Protein AF-J9AF74-F1 (afdb_monomer)

Nearest PDB structures (foldseek):
  7rfe-assembly1_H  TM=9.637E-01  e=3.558E-04  Homo sapiens
  7rgd-assembly1_H  TM=9.648E-01  e=5.672E-04  Homo sapiens
  7rgl-assembly1_E  TM=9.148E-01  e=8.459E-04  Homo sapiens
  7rer-assembly1_F  TM=9.131E-01  e=9.042E-04  Homo sapiens

Radius of gyration: 20.65 Å; Cα contacts (8 Å, |Δi|>4): 34; chains: 1; bounding box: 43×28×69 Å

Foldseek 3Di:
DDPPPPPPPDPPDDDPCRVVVPVDDDDPVRDDDDDDDDDDDPVPDFQWDDPDPPDIFSHPDDWDPDPVIDDPVNVVVVCCDRVDDD

Mean predi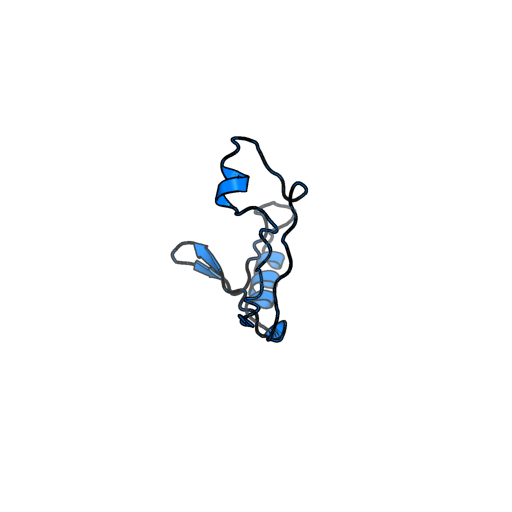cted aligned error: 11.41 Å

Organism: Wuchereria bancrofti (NCBI:txid6293)

InterPro domains:
  IPR001093 IMP dehydrogenase/GMP reductase [PF00478] (25-79)
  IPR005990 Inosine-5'-monophosphate dehydrogenase [PTHR11911] (9-80)
  IPR013785 Aldolase-type TIM barrel [G3DSA:3.20.20.70] (2-81)

Solvent-accessible surface area (backbone atoms only — not comparable to full-atom values): 6144 Å² total; per-residue (Å²): 136,88,79,78,80,69,7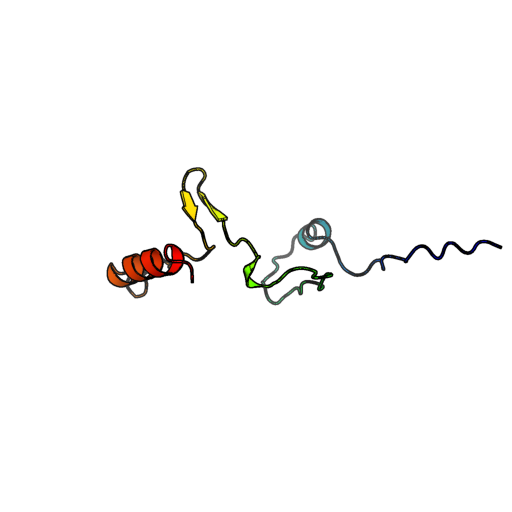7,75,76,68,93,75,80,77,54,71,69,68,62,64,65,50,97,62,92,79,57,84,87,74,63,82,83,81,85,77,92,80,92,74,60,81,88,73,61,81,46,66,37,68,84,45,100,88,41,74,37,60,4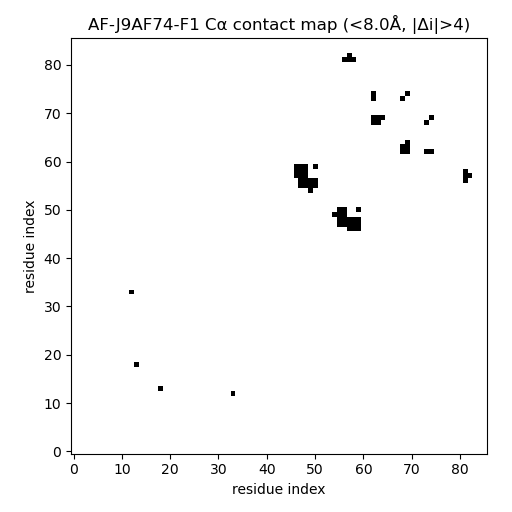5,90,74,80,81,61,98,37,92,93,64,50,48,74,67,48,55,51,52,50,52,51,59,57,66,56,81,127

pLDDT: mean 78.14, std 12.77, range [42.41, 90.44]

Structure (mmCIF, N/CA/C/O backbone):
data_AF-J9AF74-F1
#
_entry.id   AF-J9AF74-F1
#
loop_
_atom_site.group_PDB
_atom_site.id
_atom_site.type_symbol
_atom_site.label_atom_id
_atom_site.label_alt_id
_atom_site.label_comp_id
_atom_site.label_asym_id
_atom_site.label_entity_id
_atom_site.label_seq_id
_atom_site.pdbx_PDB_ins_code
_atom_site.Cartn_x
_atom_site.Cartn_y
_atom_site.Cartn_z
_atom_site.occupancy
_atom_site.B_iso_or_equiv
_atom_site.auth_seq_id
_atom_site.auth_comp_id
_atom_site.auth_asym_id
_atom_site.auth_atom_id
_atom_site.pdbx_PDB_model_num
ATOM 1 N N . MET A 1 1 ? 16.952 -5.274 -49.647 1.00 45.94 1 MET A N 1
ATOM 2 C CA . MET A 1 1 ? 16.149 -4.045 -49.430 1.00 45.94 1 MET A CA 1
ATOM 3 C C . MET A 1 1 ? 15.250 -4.414 -48.282 1.00 45.94 1 MET A C 1
ATOM 5 O O . MET A 1 1 ? 14.193 -4.999 -48.484 1.00 45.94 1 MET A O 1
ATOM 9 N N . ASP A 1 2 ? 15.802 -4.235 -47.091 1.00 48.69 2 ASP A N 1
ATOM 10 C CA . ASP A 1 2 ? 15.390 -4.947 -45.891 1.00 48.69 2 ASP A CA 1
ATOM 11 C C . ASP A 1 2 ? 14.442 -4.019 -45.144 1.00 48.69 2 ASP A C 1
ATOM 13 O O . ASP A 1 2 ? 14.838 -2.964 -44.655 1.00 48.69 2 ASP A O 1
ATOM 17 N N . GLY A 1 3 ? 13.158 -4.359 -45.210 1.00 51.62 3 GLY A N 1
ATOM 18 C CA . GLY A 1 3 ? 12.048 -3.533 -44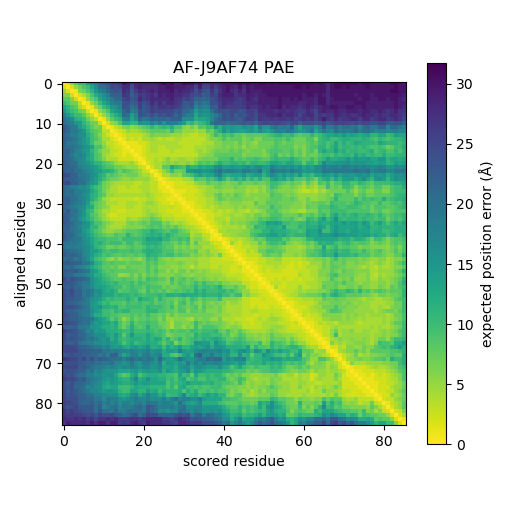.748 1.00 51.62 3 GLY A CA 1
ATOM 19 C C . GLY A 1 3 ? 11.307 -4.149 -43.571 1.00 51.62 3 GLY A C 1
ATOM 20 O O . GLY A 1 3 ? 10.093 -4.004 -43.501 1.00 51.62 3 GLY A O 1
ATOM 21 N N . ASP A 1 4 ? 12.009 -4.848 -42.678 1.00 48.44 4 ASP A N 1
ATOM 22 C CA . ASP A 1 4 ? 11.455 -5.201 -41.373 1.00 48.44 4 ASP A CA 1
ATOM 23 C C . ASP A 1 4 ? 11.935 -4.156 -40.366 1.00 48.44 4 ASP A C 1
ATOM 25 O O . ASP A 1 4 ? 12.992 -4.269 -39.743 1.00 48.44 4 ASP A O 1
ATOM 29 N N . SER A 1 5 ? 11.192 -3.050 -40.298 1.00 47.44 5 SER A N 1
ATOM 30 C CA . SER A 1 5 ? 11.332 -2.054 -39.246 1.00 47.44 5 SER A CA 1
ATOM 31 C C . SER A 1 5 ? 10.851 -2.677 -37.939 1.00 47.44 5 SER A C 1
ATOM 33 O O . SER A 1 5 ? 9.743 -2.398 -37.477 1.00 47.44 5 SER A O 1
ATOM 35 N N . ALA A 1 6 ? 11.689 -3.542 -37.367 1.00 48.69 6 ALA A N 1
ATOM 36 C CA . ALA A 1 6 ? 11.579 -3.968 -35.990 1.00 48.69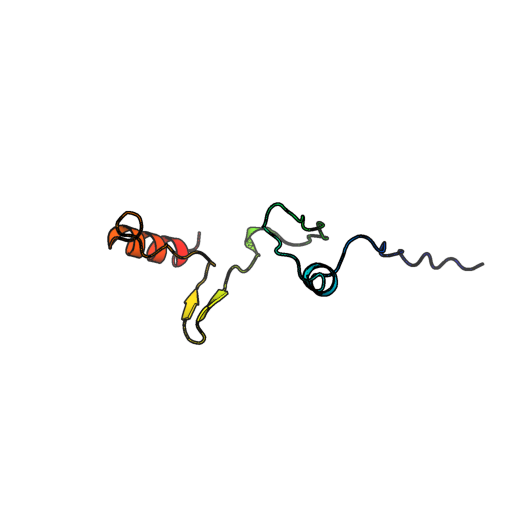 6 ALA A CA 1
ATOM 37 C C . ALA A 1 6 ? 11.452 -2.697 -35.150 1.00 48.69 6 ALA A C 1
ATOM 39 O O . ALA A 1 6 ? 12.342 -1.839 -35.151 1.00 48.69 6 ALA A O 1
ATOM 40 N N . ILE A 1 7 ? 10.297 -2.546 -34.509 1.00 47.38 7 ILE A N 1
ATOM 41 C CA . ILE A 1 7 ? 10.046 -1.508 -33.519 1.00 47.38 7 ILE A CA 1
ATOM 42 C C . ILE A 1 7 ? 11.219 -1.582 -32.546 1.00 47.38 7 ILE A C 1
ATOM 44 O O . ILE A 1 7 ? 11.373 -2.568 -31.826 1.00 47.38 7 ILE A O 1
ATOM 48 N N . ARG A 1 8 ? 12.087 -0.567 -32.569 1.00 47.19 8 ARG A N 1
ATOM 49 C CA . ARG A 1 8 ? 13.086 -0.389 -31.523 1.00 47.19 8 ARG A CA 1
ATOM 50 C C . ARG A 1 8 ? 12.266 -0.097 -30.274 1.00 47.19 8 ARG A C 1
ATOM 52 O O . ARG A 1 8 ? 11.774 1.015 -30.118 1.00 47.19 8 ARG A O 1
ATOM 59 N N . ILE A 1 9 ? 12.019 -1.113 -29.451 1.00 59.59 9 ILE A N 1
ATOM 60 C CA . ILE A 1 9 ? 11.664 -0.895 -28.050 1.00 59.59 9 ILE A CA 1
ATOM 61 C C . ILE A 1 9 ? 12.822 -0.073 -27.503 1.00 59.59 9 ILE A C 1
ATOM 63 O O . ILE A 1 9 ? 13.938 -0.576 -27.396 1.00 59.59 9 ILE A O 1
ATOM 67 N N . ASN A 1 10 ? 12.591 1.232 -27.367 1.00 54.91 10 ASN A N 1
ATOM 68 C CA . ASN A 1 10 ? 13.605 2.169 -26.923 1.00 54.91 10 ASN A CA 1
ATOM 69 C C . ASN A 1 10 ? 14.172 1.650 -25.598 1.00 54.91 10 ASN A C 1
ATOM 71 O O . ASN A 1 10 ? 13.420 1.153 -24.758 1.00 54.91 10 ASN A O 1
ATOM 75 N N . GLU A 1 11 ? 15.487 1.747 -25.434 1.00 66.38 11 GLU A N 1
ATOM 76 C CA . GLU A 1 11 ? 16.214 1.456 -24.192 1.00 66.38 11 GLU A CA 1
ATOM 77 C C . GLU A 1 11 ? 15.914 2.546 -23.141 1.00 66.38 11 GLU A C 1
ATOM 79 O O . GLU A 1 11 ? 16.815 3.152 -22.569 1.00 66.38 11 GLU A O 1
ATOM 84 N N . ASP A 1 12 ? 14.635 2.863 -22.943 1.00 72.56 12 ASP A N 1
ATOM 85 C CA . ASP A 1 12 ? 14.178 3.936 -22.075 1.00 72.56 12 ASP A CA 1
ATOM 86 C C . ASP A 1 12 ? 13.779 3.354 -20.714 1.00 72.56 12 ASP A C 1
ATOM 88 O O . ASP A 1 12 ? 12.879 2.519 -20.607 1.00 72.56 12 ASP A O 1
ATOM 92 N N . GLY A 1 13 ? 14.440 3.839 -19.663 1.00 78.62 13 GLY A N 1
ATOM 93 C CA . GLY A 1 13 ? 14.206 3.443 -18.275 1.00 78.62 13 GLY A CA 1
ATOM 94 C C . GLY A 1 13 ? 15.356 2.642 -17.670 1.00 78.62 13 GLY A C 1
ATOM 95 O O . GLY A 1 13 ? 16.306 2.258 -18.343 1.00 78.62 13 GLY A O 1
ATOM 96 N N . GLN A 1 14 ? 15.271 2.417 -16.362 1.00 80.88 14 GLN A N 1
ATOM 97 C CA . GLN A 1 14 ? 16.149 1.508 -15.630 1.00 80.88 14 GLN A CA 1
ATOM 98 C C . GLN A 1 14 ? 15.288 0.422 -14.998 1.00 80.88 14 GLN A C 1
ATOM 100 O O . GLN A 1 14 ? 14.171 0.692 -14.545 1.00 80.88 14 GLN A O 1
ATOM 105 N N . THR A 1 15 ? 15.795 -0.807 -14.972 1.00 85.06 15 THR A N 1
ATOM 106 C CA . THR A 1 15 ? 15.118 -1.900 -14.267 1.00 85.06 15 THR A CA 1
ATOM 107 C C . THR A 1 15 ? 15.200 -1.696 -12.753 1.00 85.06 15 THR A C 1
ATOM 109 O O . THR A 1 15 ? 16.079 -0.994 -12.249 1.00 85.06 15 THR A O 1
ATOM 112 N N . VAL A 1 16 ? 14.286 -2.318 -11.998 1.00 84.25 16 VAL A N 1
ATOM 113 C CA . VAL A 1 16 ? 14.292 -2.227 -10.525 1.00 84.25 16 VAL A CA 1
ATOM 114 C C . VAL A 1 16 ? 15.605 -2.759 -9.949 1.00 84.25 16 VAL A C 1
ATOM 116 O O . VAL A 1 16 ? 16.137 -2.169 -9.013 1.00 84.25 16 VAL A O 1
ATOM 119 N N . ASP A 1 17 ? 16.160 -3.820 -10.535 1.00 85.31 17 ASP A N 1
ATOM 120 C CA . ASP A 1 17 ? 17.423 -4.406 -10.085 1.00 85.31 17 ASP A CA 1
ATOM 121 C C . ASP A 1 17 ? 18.593 -3.430 -10.264 1.00 85.31 17 ASP A C 1
ATOM 123 O O . ASP A 1 17 ? 19.394 -3.247 -9.348 1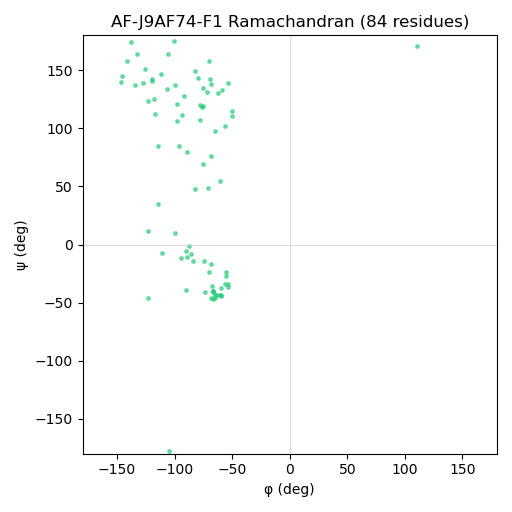.00 85.31 17 ASP A O 1
ATOM 127 N N . GLU A 1 18 ? 18.672 -2.738 -11.402 1.00 84.94 18 GLU A N 1
ATOM 128 C CA . GLU A 1 18 ? 19.692 -1.710 -11.651 1.00 84.94 18 GLU A CA 1
ATOM 129 C C . GLU A 1 18 ? 19.518 -0.495 -10.733 1.00 84.94 18 GLU A C 1
ATOM 131 O O . GLU A 1 18 ? 20.502 0.039 -10.214 1.00 84.94 18 GLU A O 1
ATOM 136 N N . LEU A 1 19 ? 18.270 -0.081 -10.497 1.00 83.75 19 LEU A N 1
ATOM 137 C CA . LEU A 1 19 ? 17.943 1.045 -9.628 1.00 83.75 19 LEU A CA 1
ATOM 138 C C . LEU A 1 19 ? 18.325 0.756 -8.166 1.00 83.75 19 LEU A C 1
ATOM 140 O O . LEU A 1 19 ? 18.935 1.601 -7.513 1.00 83.75 19 LEU A O 1
ATOM 144 N N . MET A 1 20 ? 18.023 -0.450 -7.674 1.00 83.12 20 MET A N 1
ATOM 145 C CA . MET A 1 20 ? 18.238 -0.868 -6.280 1.00 83.12 20 MET A CA 1
ATOM 146 C C . MET A 1 20 ? 19.663 -1.371 -5.991 1.00 83.12 20 MET A C 1
ATOM 148 O O . MET A 1 20 ? 20.050 -1.475 -4.828 1.00 83.12 20 MET A O 1
ATOM 152 N N . SER A 1 21 ? 20.469 -1.669 -7.018 1.00 84.06 21 SER A N 1
ATOM 153 C CA . SER A 1 21 ? 21.860 -2.133 -6.854 1.00 84.06 21 SER A CA 1
ATOM 154 C C . SER A 1 21 ? 22.815 -1.045 -6.353 1.00 84.06 21 SER A C 1
ATOM 156 O O . SER A 1 21 ? 23.860 -1.341 -5.768 1.00 84.06 21 SER A O 1
ATOM 158 N N . ASN A 1 22 ? 22.475 0.227 -6.569 1.00 75.19 22 ASN A N 1
ATOM 159 C CA . ASN A 1 22 ? 23.234 1.344 -6.028 1.00 75.19 22 ASN A CA 1
ATOM 160 C C . ASN A 1 22 ? 22.860 1.470 -4.556 1.00 75.19 22 ASN A C 1
ATOM 162 O O . ASN A 1 22 ? 21.747 1.878 -4.268 1.00 75.19 22 ASN A O 1
ATOM 166 N N . ASN A 1 23 ? 23.769 1.092 -3.653 1.00 74.19 23 ASN A N 1
ATOM 167 C CA . ASN A 1 23 ? 23.621 0.977 -2.193 1.00 74.19 23 ASN A CA 1
ATOM 168 C C . ASN A 1 23 ? 23.252 2.311 -1.479 1.00 74.19 23 ASN A C 1
ATOM 170 O O . ASN A 1 23 ? 23.954 2.779 -0.581 1.00 74.19 23 ASN A O 1
ATOM 174 N N . VAL A 1 24 ? 22.164 2.936 -1.923 1.00 84.25 24 VAL A N 1
ATOM 175 C CA . VAL A 1 24 ? 21.634 4.270 -1.643 1.00 84.25 24 VAL A CA 1
ATOM 176 C C . VAL A 1 24 ? 20.180 4.083 -1.204 1.00 84.25 24 VAL A C 1
ATOM 178 O O . VAL A 1 24 ? 19.456 3.261 -1.759 1.00 84.25 24 VAL A O 1
ATOM 181 N N . GLY A 1 25 ? 19.744 4.821 -0.184 1.00 85.12 25 GLY A N 1
ATOM 182 C CA . GLY A 1 25 ? 18.343 4.799 0.240 1.00 85.12 25 GLY A CA 1
ATOM 183 C C . GLY A 1 25 ? 17.479 5.605 -0.725 1.00 85.12 25 GLY A C 1
ATOM 184 O O . GLY A 1 25 ? 17.690 6.808 -0.846 1.00 85.12 25 GLY A O 1
ATOM 185 N N . LEU A 1 26 ? 16.519 4.951 -1.379 1.00 88.38 26 LEU A N 1
ATOM 186 C CA . LEU A 1 26 ? 15.536 5.586 -2.259 1.00 88.38 26 LEU A CA 1
ATOM 187 C C . LEU A 1 26 ? 14.206 5.783 -1.521 1.00 88.38 26 LEU A C 1
ATOM 189 O O . LEU A 1 26 ? 13.733 4.885 -0.821 1.00 88.38 26 LEU A O 1
ATOM 193 N N . THR A 1 27 ? 13.591 6.950 -1.692 1.00 90.44 27 THR A N 1
ATOM 194 C CA . THR A 1 27 ? 12.220 7.261 -1.256 1.00 90.44 27 THR A CA 1
ATOM 195 C C . THR A 1 27 ? 11.263 7.304 -2.454 1.00 90.44 27 THR A C 1
ATOM 197 O O . THR A 1 27 ? 11.687 7.385 -3.604 1.00 90.44 27 THR A O 1
ATOM 200 N N . TYR A 1 28 ? 9.949 7.247 -2.204 1.00 88.38 28 TYR A N 1
ATOM 201 C CA . TYR A 1 28 ? 8.904 7.279 -3.239 1.00 88.38 28 TYR A CA 1
ATOM 202 C C . TYR A 1 28 ? 8.978 8.497 -4.169 1.00 88.38 28 TYR A C 1
ATOM 204 O O . TYR A 1 28 ? 8.482 8.435 -5.286 1.00 88.38 28 TYR A O 1
ATOM 212 N N . ASN A 1 29 ? 9.587 9.595 -3.717 1.00 90.38 29 ASN A N 1
ATOM 213 C CA . ASN A 1 29 ? 9.737 10.811 -4.518 1.00 90.38 29 ASN A CA 1
ATOM 214 C C . ASN A 1 29 ? 10.974 10.792 -5.434 1.00 90.38 29 ASN A C 1
ATOM 216 O O . ASN A 1 29 ? 11.128 11.706 -6.241 1.00 90.38 29 ASN A O 1
ATOM 220 N N . ASP A 1 30 ? 11.856 9.794 -5.308 1.00 89.00 30 ASP A N 1
ATOM 221 C CA . ASP A 1 30 ? 13.132 9.753 -6.037 1.00 89.00 30 ASP A CA 1
ATOM 222 C C . ASP A 1 30 ? 13.026 9.068 -7.407 1.00 89.00 30 ASP A C 1
ATOM 224 O O . ASP A 1 30 ? 13.964 9.133 -8.201 1.00 89.00 30 ASP A O 1
ATOM 228 N N . PHE A 1 31 ? 11.904 8.409 -7.710 1.00 88.75 31 PHE A N 1
ATOM 229 C CA . PHE A 1 31 ? 11.699 7.714 -8.979 1.00 88.75 31 PHE A CA 1
ATOM 230 C C . PHE A 1 31 ? 10.267 7.866 -9.492 1.00 88.75 31 PHE A C 1
ATOM 232 O O . PHE A 1 31 ? 9.331 8.101 -8.735 1.00 88.75 31 PHE A O 1
ATOM 239 N N . ASN A 1 32 ? 10.104 7.685 -10.801 1.00 89.25 32 ASN A N 1
ATOM 240 C CA . ASN A 1 32 ? 8.812 7.658 -11.476 1.00 89.25 32 ASN A CA 1
ATOM 241 C C . ASN A 1 32 ? 8.682 6.366 -12.285 1.00 89.25 32 ASN A C 1
ATOM 243 O O . ASN A 1 32 ? 9.674 5.829 -12.775 1.00 89.25 32 ASN A O 1
ATOM 247 N N . ILE A 1 33 ? 7.450 5.889 -12.454 1.00 88.69 33 ILE A N 1
ATOM 248 C CA . ILE A 1 33 ? 7.147 4.705 -13.261 1.00 88.69 33 ILE A CA 1
ATOM 249 C C . ILE A 1 33 ? 6.839 5.157 -14.688 1.00 88.69 33 ILE A C 1
ATOM 251 O O . ILE A 1 33 ? 5.989 6.026 -14.899 1.00 88.69 33 ILE A O 1
ATOM 255 N N . LEU A 1 34 ? 7.521 4.566 -15.670 1.00 88.31 34 LEU A N 1
ATOM 256 C CA . LEU A 1 34 ? 7.217 4.809 -17.077 1.00 88.31 34 LEU A CA 1
ATOM 257 C C . LEU A 1 34 ? 5.883 4.134 -17.446 1.00 88.31 34 LEU A C 1
ATOM 259 O O . LEU A 1 34 ? 5.685 2.961 -17.119 1.00 88.31 34 LEU A O 1
ATOM 263 N N . PRO A 1 35 ? 4.953 4.847 -18.105 1.00 86.88 35 PRO A N 1
ATOM 264 C CA . PRO A 1 35 ? 3.661 4.285 -18.473 1.00 86.88 35 PRO A CA 1
ATOM 265 C C . PRO A 1 35 ? 3.803 3.224 -19.573 1.00 86.88 35 PRO A C 1
ATOM 267 O O . PRO A 1 35 ? 4.592 3.375 -20.505 1.00 86.88 35 PRO A O 1
ATOM 270 N N . GLY A 1 36 ? 2.994 2.168 -19.476 1.00 85.50 36 GLY A N 1
ATOM 271 C CA . GLY A 1 36 ? 2.874 1.116 -20.487 1.00 85.50 36 GLY A CA 1
ATOM 272 C C . GLY A 1 36 ? 1.591 1.222 -21.317 1.00 85.50 36 GLY A C 1
ATOM 273 O O . GLY A 1 36 ? 0.771 2.121 -21.132 1.00 85.50 36 GLY A O 1
ATOM 274 N N . TYR A 1 37 ? 1.398 0.270 -22.230 1.00 86.19 37 TYR A N 1
ATOM 275 C CA . TYR A 1 37 ? 0.158 0.142 -22.997 1.00 86.19 37 TYR A CA 1
ATOM 276 C C . TYR A 1 37 ? -0.972 -0.444 -22.134 1.00 86.19 37 TYR A C 1
ATOM 278 O O . TYR A 1 37 ? -0.769 -1.440 -21.442 1.00 86.19 37 TYR A O 1
ATOM 286 N N . ILE A 1 38 ? -2.171 0.143 -22.211 1.00 86.62 38 ILE A N 1
ATOM 287 C CA . ILE A 1 38 ? -3.370 -0.300 -21.484 1.00 86.62 38 ILE A CA 1
ATOM 288 C C . ILE A 1 38 ? -4.438 -0.697 -22.510 1.00 86.62 38 ILE A C 1
ATOM 290 O O . ILE A 1 38 ? -4.791 0.100 -23.377 1.00 86.62 38 ILE A O 1
ATOM 294 N N . GLY A 1 39 ? -4.952 -1.926 -22.406 1.00 87.12 39 GLY A N 1
ATOM 295 C CA . GLY A 1 39 ? -6.004 -2.470 -23.280 1.00 87.12 39 GLY A CA 1
ATOM 296 C C . GLY A 1 39 ? -7.248 -2.960 -22.531 1.00 87.12 39 GLY A C 1
ATOM 297 O O . GLY A 1 39 ? -8.075 -3.654 -23.114 1.00 87.12 39 GLY A O 1
ATOM 298 N N . PHE A 1 40 ? -7.357 -2.644 -21.242 1.00 90.06 40 PHE A N 1
ATOM 299 C CA . PHE A 1 40 ? -8.422 -3.093 -20.348 1.00 90.06 40 PHE A CA 1
ATOM 300 C C . PHE A 1 40 ? -8.987 -1.913 -19.547 1.00 90.06 40 PHE A C 1
ATOM 302 O O . PHE A 1 40 ? -8.373 -0.847 -19.482 1.00 90.06 40 PHE A O 1
ATOM 309 N N . ASP A 1 41 ? -10.164 -2.100 -18.950 1.00 88.19 41 ASP A N 1
ATOM 310 C CA . ASP A 1 41 ? -10.817 -1.069 -18.140 1.00 88.19 41 ASP A CA 1
ATOM 311 C C . ASP A 1 41 ? -10.257 -1.031 -16.712 1.00 88.19 41 ASP A C 1
ATOM 313 O O . ASP A 1 41 ? -9.886 -2.066 -16.159 1.00 88.19 41 ASP A O 1
ATOM 317 N N . VAL A 1 42 ? -10.243 0.142 -16.079 1.00 84.62 42 VAL A N 1
ATOM 318 C CA . VAL A 1 42 ? -9.735 0.323 -14.707 1.00 84.62 42 VAL A CA 1
ATOM 319 C C . VAL A 1 42 ? -10.447 -0.594 -13.703 1.00 84.62 42 VAL A C 1
ATOM 321 O O . VAL A 1 42 ? -9.808 -1.095 -12.783 1.00 84.62 42 VAL A O 1
AT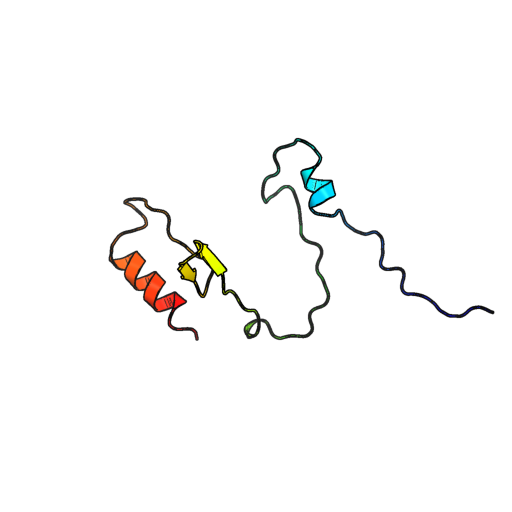OM 324 N N . SER A 1 43 ? -11.738 -0.880 -13.906 1.00 83.88 43 SER A N 1
ATOM 325 C CA . SER A 1 43 ? -12.516 -1.791 -13.050 1.00 83.88 43 SER A CA 1
ATOM 326 C C . SER A 1 43 ? -12.091 -3.262 -13.140 1.00 83.88 43 SER A C 1
ATOM 328 O O . SER A 1 43 ? -12.429 -4.052 -12.265 1.00 83.88 43 SER A O 1
ATOM 330 N N . SER A 1 44 ? -11.343 -3.642 -14.180 1.00 84.19 44 SER A N 1
ATOM 331 C CA . SER A 1 44 ? -10.845 -5.013 -14.364 1.00 84.19 44 SER A CA 1
ATOM 332 C C . SER A 1 44 ? -9.504 -5.287 -13.676 1.00 84.19 44 SER A C 1
ATOM 334 O O . SER A 1 44 ? -9.003 -6.409 -13.747 1.00 84.19 44 SER A O 1
ATOM 336 N N . VAL A 1 45 ? -8.912 -4.285 -13.014 1.00 85.12 45 VAL A N 1
ATOM 337 C CA . VAL A 1 45 ? -7.655 -4.445 -12.275 1.00 85.12 45 VAL A CA 1
ATOM 338 C C . VAL A 1 45 ? -7.916 -5.184 -10.966 1.00 85.12 45 VAL A C 1
ATOM 340 O O . VAL A 1 45 ? -8.639 -4.694 -10.102 1.00 85.12 45 VAL A O 1
ATOM 343 N N . ASP A 1 46 ? -7.287 -6.348 -10.804 1.00 85.62 46 ASP A N 1
ATOM 344 C CA . ASP A 1 46 ? -7.339 -7.106 -9.556 1.00 85.62 46 ASP A CA 1
ATOM 345 C C . ASP A 1 46 ? -6.399 -6.487 -8.509 1.00 85.62 46 ASP A C 1
ATOM 347 O O . ASP A 1 46 ? -5.189 -6.383 -8.717 1.00 85.62 46 ASP A O 1
ATOM 351 N N . LEU A 1 47 ? -6.973 -6.064 -7.381 1.00 86.44 47 LEU A N 1
ATOM 352 C CA . LEU A 1 47 ? -6.255 -5.498 -6.236 1.00 86.44 47 LEU A CA 1
ATOM 353 C C . LEU A 1 47 ? -6.033 -6.530 -5.119 1.00 86.44 47 LEU A C 1
ATOM 355 O O . LEU A 1 47 ? -5.599 -6.170 -4.020 1.00 86.44 47 LEU A O 1
ATOM 359 N N . THR A 1 48 ? -6.320 -7.806 -5.381 1.00 87.00 48 THR A N 1
ATOM 360 C CA . THR A 1 48 ? -6.125 -8.889 -4.421 1.00 87.00 48 THR A CA 1
ATOM 361 C C . THR A 1 48 ? -4.649 -9.022 -4.058 1.00 87.00 48 THR A C 1
ATOM 363 O O . THR A 1 48 ? -3.757 -9.081 -4.901 1.00 87.00 48 THR A O 1
ATOM 366 N N . THR A 1 49 ? -4.383 -9.064 -2.761 1.00 86.12 49 THR A N 1
ATOM 367 C CA . THR A 1 49 ? -3.043 -8.988 -2.185 1.00 86.12 49 THR A CA 1
ATOM 368 C C . THR A 1 49 ? -2.951 -9.840 -0.930 1.00 86.12 49 THR A C 1
ATOM 370 O O . THR A 1 49 ? -3.897 -9.966 -0.151 1.00 86.12 49 THR A O 1
ATOM 373 N N . HIS A 1 50 ? -1.786 -10.439 -0.719 1.00 87.25 50 HIS A N 1
ATOM 374 C CA . HIS A 1 50 ? -1.509 -11.254 0.452 1.00 87.25 50 HIS A CA 1
ATOM 375 C C . HIS A 1 50 ? -0.849 -10.395 1.529 1.00 87.25 50 HIS A C 1
ATOM 377 O O . HIS A 1 50 ? 0.300 -9.981 1.380 1.00 87.25 50 HIS A O 1
ATOM 383 N N . LEU A 1 51 ? -1.564 -10.149 2.632 1.00 85.25 51 LEU A N 1
ATOM 384 C CA . LEU A 1 51 ? -0.985 -9.477 3.798 1.00 85.25 51 LEU A CA 1
ATOM 385 C C . LEU A 1 51 ? -0.040 -10.422 4.548 1.00 85.25 51 LEU A C 1
ATOM 387 O O . LEU A 1 51 ? 1.031 -10.027 5.002 1.00 85.25 51 LEU A O 1
ATOM 391 N N . THR A 1 52 ? -0.442 -11.685 4.682 1.00 87.94 52 THR A N 1
ATOM 392 C CA . THR A 1 52 ? 0.383 -12.761 5.238 1.00 87.94 52 THR A CA 1
ATOM 393 C C . THR A 1 52 ? 0.206 -14.022 4.394 1.00 87.94 52 THR A C 1
ATOM 395 O O . THR A 1 52 ? -0.635 -14.063 3.498 1.00 87.94 52 THR A O 1
ATOM 398 N N . ARG A 1 53 ? 0.972 -15.079 4.690 1.00 83.81 53 ARG A N 1
ATOM 399 C CA . ARG A 1 53 ? 0.861 -16.374 3.994 1.00 83.81 53 ARG A CA 1
ATOM 400 C C . ARG A 1 53 ? -0.562 -16.945 3.997 1.00 83.81 53 ARG A C 1
ATOM 402 O O . ARG A 1 53 ? -0.950 -17.571 3.019 1.00 83.81 53 ARG A O 1
ATOM 409 N N . ASP A 1 54 ? -1.314 -16.704 5.068 1.00 88.12 54 ASP A N 1
ATOM 410 C CA . ASP A 1 54 ? -2.645 -17.285 5.272 1.00 88.12 54 ASP A CA 1
ATOM 411 C C . ASP A 1 54 ? -3.774 -16.240 5.179 1.00 88.12 54 ASP A C 1
ATOM 413 O O . ASP A 1 54 ? -4.950 -16.599 5.191 1.00 88.12 54 ASP A O 1
ATOM 417 N N . ILE A 1 55 ? -3.446 -14.943 5.083 1.00 82.88 55 ILE A N 1
ATOM 418 C CA . ILE A 1 55 ? -4.423 -13.845 5.047 1.00 82.88 55 ILE A CA 1
ATOM 419 C C . ILE A 1 55 ? -4.324 -13.118 3.710 1.00 82.88 55 ILE A C 1
ATOM 421 O O . ILE A 1 55 ? -3.349 -12.418 3.427 1.00 82.88 55 ILE A O 1
ATOM 425 N N . THR A 1 56 ? -5.383 -13.255 2.916 1.00 85.75 56 THR A N 1
ATOM 426 C CA . THR A 1 56 ? -5.555 -12.561 1.636 1.00 85.75 56 THR A CA 1
ATOM 427 C C . THR A 1 56 ? -6.595 -11.458 1.792 1.00 85.75 56 THR A C 1
ATOM 429 O O . THR A 1 56 ? -7.655 -11.679 2.379 1.00 85.75 56 THR A O 1
ATOM 432 N N . LEU A 1 57 ? -6.287 -10.274 1.274 1.00 82.75 57 LEU A N 1
ATOM 433 C CA . LEU A 1 57 ? -7.158 -9.106 1.230 1.00 82.75 57 LEU A CA 1
ATOM 434 C C . LEU A 1 57 ? -7.543 -8.824 -0.224 1.00 82.75 57 LEU A C 1
ATOM 436 O O . LEU A 1 57 ? -6.732 -9.019 -1.123 1.00 82.75 57 LEU A O 1
ATOM 440 N N . LYS A 1 58 ? -8.753 -8.313 -0.455 1.00 84.00 58 LYS A N 1
ATOM 441 C CA . LYS A 1 58 ? -9.187 -7.852 -1.787 1.00 84.00 58 LYS A CA 1
ATOM 442 C C . LYS A 1 58 ? -8.564 -6.514 -2.202 1.00 84.00 58 LYS A C 1
ATOM 444 O O . LYS A 1 58 ? -8.667 -6.108 -3.352 1.00 84.00 58 LYS A O 1
ATOM 449 N N . THR A 1 59 ? -7.964 -5.796 -1.257 1.00 84.00 59 THR A N 1
ATOM 450 C CA . THR A 1 59 ? -7.389 -4.466 -1.475 1.00 84.00 59 THR A CA 1
ATOM 451 C C . THR A 1 59 ? -6.160 -4.291 -0.574 1.00 84.00 59 THR A C 1
ATOM 453 O O . THR A 1 59 ? -6.216 -4.703 0.589 1.00 84.00 59 THR A O 1
ATOM 456 N N . PRO A 1 60 ? -5.056 -3.671 -1.040 1.00 84.94 60 PRO A N 1
ATOM 457 C CA . PRO A 1 60 ? -3.806 -3.541 -0.282 1.00 84.94 60 PRO A CA 1
ATOM 458 C C . PRO A 1 60 ? -3.829 -2.374 0.709 1.00 84.94 60 PRO A C 1
ATOM 460 O O . PRO A 1 60 ? -2.903 -1.569 0.758 1.00 84.94 60 PRO A O 1
ATOM 463 N N . LEU A 1 61 ? -4.899 -2.264 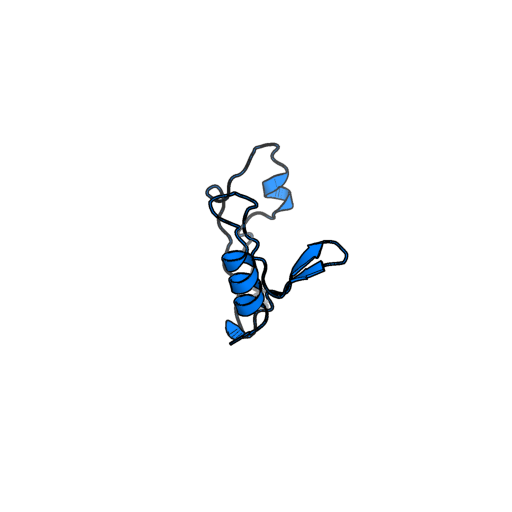1.497 1.00 83.44 61 LEU A N 1
ATOM 464 C CA . LEU A 1 61 ? -5.097 -1.176 2.450 1.00 83.44 61 LEU A CA 1
ATOM 465 C C . LEU A 1 61 ? -5.291 -1.736 3.859 1.00 83.44 61 LEU A C 1
ATOM 467 O O . LEU A 1 61 ? -6.181 -2.546 4.109 1.00 83.44 61 LEU A O 1
ATOM 471 N N . VAL A 1 62 ? -4.442 -1.287 4.783 1.00 84.31 62 VAL A N 1
ATOM 472 C CA . VAL A 1 62 ? -4.463 -1.672 6.199 1.00 84.31 62 VAL A CA 1
ATOM 473 C C . VAL A 1 62 ? -4.313 -0.407 7.040 1.00 84.31 62 VAL A C 1
ATOM 475 O O . VAL A 1 62 ? -3.503 0.460 6.714 1.00 84.31 62 VAL A O 1
ATOM 478 N N . SER A 1 63 ? -5.095 -0.287 8.113 1.00 84.44 63 SER A N 1
ATOM 479 C CA . SER A 1 63 ? -4.984 0.830 9.050 1.00 84.44 63 SER A CA 1
ATOM 480 C C . SER A 1 63 ? -3.819 0.620 10.014 1.00 84.44 63 SER A C 1
ATOM 482 O O . SER A 1 63 ? -3.544 -0.492 10.470 1.00 84.44 63 SER A O 1
ATOM 484 N N . SER A 1 64 ? -3.131 1.707 10.353 1.00 86.88 64 SER A N 1
ATOM 485 C CA . SER A 1 64 ? -2.041 1.673 11.328 1.00 86.88 64 SER A CA 1
ATOM 486 C C . SER A 1 64 ? -2.574 1.384 12.737 1.00 86.88 64 SER A C 1
ATOM 488 O O . SER A 1 64 ? -3.580 1.987 13.122 1.00 86.88 64 SER A O 1
ATOM 490 N N . PRO A 1 65 ? -1.906 0.540 13.547 1.00 81.31 65 PRO A N 1
ATOM 491 C CA . PRO A 1 65 ? -2.312 0.243 14.923 1.00 81.31 65 PRO A CA 1
ATOM 492 C C . PRO A 1 65 ? -1.965 1.416 15.856 1.00 81.31 65 PRO A C 1
ATOM 494 O O . PRO A 1 65 ? -1.042 1.344 16.661 1.00 81.31 65 PRO A O 1
ATOM 497 N N . MET A 1 66 ? -2.670 2.532 15.695 1.00 86.94 66 MET A N 1
ATOM 498 C CA . MET A 1 66 ? -2.523 3.745 16.496 1.00 86.94 66 MET A CA 1
ATOM 499 C C . MET A 1 66 ? -3.845 4.053 17.186 1.00 86.94 66 MET A C 1
ATOM 501 O O . MET A 1 66 ? -4.894 3.961 16.546 1.00 86.94 66 MET A O 1
ATOM 505 N N . ASP A 1 67 ? -3.779 4.502 18.438 1.00 78.31 67 ASP A N 1
ATOM 506 C CA . ASP A 1 67 ? -4.949 4.853 19.258 1.00 78.31 67 ASP A CA 1
ATOM 507 C C . ASP A 1 67 ? -5.856 5.897 18.584 1.00 78.31 67 ASP A C 1
ATOM 509 O O . ASP A 1 67 ? -7.057 5.923 18.808 1.00 78.31 67 ASP A O 1
ATOM 513 N N . THR A 1 68 ? -5.297 6.746 17.718 1.00 74.38 68 THR A N 1
ATOM 514 C CA . THR A 1 68 ? -6.035 7.792 16.992 1.00 74.38 68 THR A CA 1
ATOM 515 C C . THR A 1 68 ? -6.599 7.346 15.643 1.00 74.38 68 THR A C 1
ATOM 517 O O . THR A 1 68 ? -7.265 8.135 14.976 1.00 74.38 68 THR A O 1
ATOM 520 N N . VAL A 1 69 ? -6.290 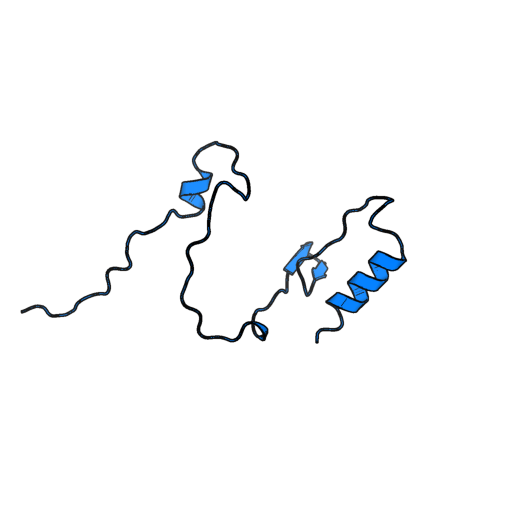6.127 15.194 1.00 75.56 69 VAL A N 1
ATOM 521 C CA . VAL A 1 69 ? -6.601 5.654 13.834 1.00 75.56 69 VAL A CA 1
ATOM 522 C C . VAL A 1 69 ? -7.433 4.381 13.863 1.00 75.56 69 VAL A C 1
ATOM 524 O O . VAL A 1 69 ? -8.415 4.280 13.131 1.00 75.56 69 VAL A O 1
ATOM 527 N N . THR A 1 70 ? -7.050 3.405 14.686 1.00 72.12 70 THR A N 1
ATOM 528 C CA . THR A 1 70 ? -7.652 2.069 14.671 1.00 72.12 70 THR A CA 1
ATOM 529 C C . THR A 1 70 ? -8.392 1.806 15.973 1.00 72.12 70 THR A C 1
ATOM 531 O O . THR A 1 70 ? -7.875 1.174 16.889 1.00 72.12 70 THR A O 1
ATOM 534 N N . GLU A 1 71 ? -9.639 2.265 16.016 1.00 78.94 71 GLU A N 1
ATOM 535 C CA . GLU A 1 71 ? -10.647 1.790 16.965 1.00 78.94 71 GLU A CA 1
ATOM 536 C C . GLU A 1 71 ? -11.597 0.786 16.282 1.00 78.94 71 GLU A C 1
ATOM 538 O O . GLU A 1 71 ? -11.523 0.542 15.072 1.00 78.94 71 GLU A O 1
ATOM 543 N N . CYS A 1 72 ? -12.517 0.195 17.049 1.00 80.06 72 CYS A N 1
ATOM 544 C CA . CYS A 1 72 ? -13.461 -0.815 16.560 1.00 80.06 72 CYS A CA 1
ATOM 545 C C . CYS A 1 72 ? -14.269 -0.347 15.336 1.00 80.06 72 CYS A C 1
ATOM 547 O O . CYS A 1 72 ? -14.528 -1.138 14.429 1.00 80.06 72 CYS A O 1
ATOM 549 N N . GLU A 1 73 ? -14.637 0.935 15.279 1.00 80.38 73 GLU A N 1
ATOM 550 C CA . GLU A 1 73 ? -15.408 1.496 14.165 1.00 80.38 73 GLU A CA 1
ATOM 551 C C . GLU A 1 73 ? -14.614 1.512 12.851 1.00 80.38 73 GLU A C 1
ATOM 553 O O . GLU A 1 73 ? -15.156 1.144 11.808 1.00 80.38 73 GLU A O 1
ATOM 558 N N . MET A 1 74 ? -13.318 1.847 12.894 1.00 82.00 74 MET A N 1
ATOM 559 C CA . MET A 1 74 ? -12.447 1.834 11.711 1.00 82.00 74 MET A CA 1
ATOM 560 C C . MET A 1 74 ? -12.243 0.407 11.192 1.00 82.00 74 MET A C 1
ATOM 562 O O . MET A 1 74 ? -12.308 0.169 9.987 1.00 82.00 74 MET A O 1
ATOM 566 N N . ALA A 1 75 ? -12.055 -0.559 12.096 1.00 78.81 75 ALA A N 1
ATOM 567 C CA . ALA A 1 75 ? -11.899 -1.963 11.722 1.00 78.81 75 ALA A CA 1
ATOM 568 C C . ALA A 1 75 ? -13.144 -2.506 10.997 1.00 78.81 75 ALA A C 1
ATOM 570 O O . ALA A 1 75 ? -13.021 -3.164 9.962 1.00 78.81 75 ALA A O 1
ATOM 571 N N . ILE A 1 76 ? -14.344 -2.180 11.493 1.00 81.62 76 ILE A N 1
ATOM 572 C CA . ILE A 1 76 ? -15.609 -2.558 10.847 1.00 81.62 76 ILE A CA 1
ATOM 573 C C . ILE A 1 76 ? -15.758 -1.839 9.506 1.00 81.62 76 ILE A C 1
ATOM 575 O O . ILE A 1 76 ? -16.081 -2.477 8.505 1.00 81.62 76 ILE A O 1
ATOM 579 N N . ALA A 1 77 ? -15.500 -0.531 9.459 1.00 83.19 77 ALA A N 1
ATOM 580 C CA . ALA A 1 77 ? -15.635 0.257 8.240 1.00 83.19 77 ALA A CA 1
ATOM 581 C C . ALA A 1 77 ? -14.723 -0.258 7.119 1.00 83.19 77 ALA A C 1
ATOM 583 O O . ALA A 1 77 ? -15.190 -0.420 5.993 1.00 83.19 77 ALA A O 1
ATOM 584 N N . MET A 1 78 ? -13.461 -0.574 7.425 1.00 79.94 78 MET A N 1
ATOM 585 C CA . MET A 1 78 ? -12.533 -1.167 6.462 1.00 79.94 78 MET A CA 1
ATOM 586 C C . MET A 1 78 ? -12.988 -2.558 6.018 1.00 79.94 78 MET A C 1
ATOM 588 O O . MET A 1 78 ? -13.028 -2.830 4.821 1.00 79.94 78 MET A O 1
ATOM 592 N N . ALA A 1 79 ? -13.389 -3.428 6.950 1.00 79.56 79 ALA A N 1
ATOM 593 C CA . ALA A 1 79 ? -13.867 -4.763 6.599 1.00 79.56 79 ALA A CA 1
ATOM 594 C C . ALA A 1 79 ? -15.095 -4.703 5.677 1.00 79.56 79 ALA A C 1
ATOM 596 O O . ALA A 1 79 ? -15.152 -5.415 4.680 1.00 79.56 79 ALA A O 1
ATOM 597 N N . VAL A 1 80 ? -16.053 -3.818 5.962 1.00 77.81 80 VAL A N 1
ATOM 598 C CA . VAL A 1 80 ? -17.258 -3.640 5.143 1.00 77.81 80 VAL A CA 1
ATOM 599 C C . VAL A 1 80 ? -16.916 -3.030 3.781 1.00 77.81 80 VAL A C 1
ATOM 601 O O . VAL A 1 80 ? -17.381 -3.538 2.764 1.00 77.81 80 VAL A O 1
ATOM 604 N N . ARG A 1 81 ? -16.086 -1.979 3.736 1.00 75.62 81 ARG A N 1
ATOM 605 C CA . ARG A 1 81 ? -15.727 -1.270 2.494 1.00 75.62 81 ARG A CA 1
ATOM 606 C C . ARG A 1 81 ? -14.881 -2.098 1.534 1.00 75.62 81 ARG A C 1
ATOM 608 O O . ARG A 1 81 ? -15.064 -1.945 0.336 1.00 75.62 81 ARG A O 1
ATOM 615 N N . TYR A 1 82 ? -13.982 -2.938 2.041 1.00 71.44 82 TYR A N 1
ATOM 616 C CA . TYR A 1 82 ? -13.106 -3.763 1.200 1.00 71.44 82 TYR A CA 1
ATOM 617 C C . TYR A 1 82 ? -13.664 -5.166 0.940 1.00 71.44 82 TYR A C 1
ATOM 619 O O . TYR A 1 82 ? -13.125 -5.893 0.114 1.00 71.44 82 TYR A O 1
ATOM 627 N N . HIS A 1 83 ? -14.719 -5.590 1.647 1.00 65.81 83 HIS A N 1
ATOM 628 C CA . HIS A 1 83 ? -15.412 -6.846 1.347 1.00 65.81 83 HIS A CA 1
ATOM 629 C C . HIS A 1 83 ? -16.561 -6.658 0.349 1.00 65.81 83 HIS A C 1
ATOM 631 O O . HIS A 1 83 ? -16.760 -7.523 -0.512 1.00 65.81 83 HIS A O 1
ATOM 637 N N . LEU A 1 84 ? -17.309 -5.555 0.479 1.00 57.84 84 LEU A N 1
ATOM 638 C CA . LEU A 1 84 ? -18.416 -5.183 -0.400 1.00 57.84 84 LEU A CA 1
ATOM 639 C C . LEU A 1 84 ? -17.883 -4.350 -1.569 1.00 57.84 84 LEU A C 1
ATOM 641 O O . LEU A 1 84 ? -17.963 -3.123 -1.554 1.00 57.84 84 LEU A O 1
ATOM 645 N N . ASP A 1 85 ? -17.320 -5.031 -2.561 1.00 57.56 85 ASP A N 1
ATOM 646 C CA . ASP A 1 85 ? -16.971 -4.409 -3.838 1.00 57.56 85 ASP A CA 1
ATOM 647 C C . ASP A 1 85 ? -18.233 -3.803 -4.491 1.00 57.56 85 ASP A C 1
ATOM 649 O O . ASP A 1 85 ? -19.282 -4.456 -4.548 1.00 57.56 85 ASP A O 1
ATOM 653 N N . TYR A 1 86 ? -18.114 -2.557 -4.960 1.00 42.41 86 TYR A N 1
ATOM 654 C CA . TYR A 1 86 ? -19.032 -1.855 -5.868 1.00 42.41 86 TYR A CA 1
ATOM 655 C C . TYR A 1 86 ? -18.303 -1.581 -7.179 1.00 42.41 86 TYR A C 1
ATOM 657 O O . TYR A 1 86 ? -17.108 -1.216 -7.095 1.00 42.41 86 TYR A O 1
#

Secondary structure (DSSP, 8-state):
------------S--HHHHHHSSS---TTS--PPP----S-GGG----EESSSS-EESSS------TTT-SHHHHHHHHHHHHS--

Sequence (86 aa):
MDGDSAIRINEDGQTVDELMSNNVGLTYNDFNILPGYIGFDVSSVDLTTHLTRDITLKTPLVSSPMDTVTECEMAIAMAVRYHLDY